Protein AF-A0A1R1C047-F1 (afdb_monomer_lite)

Radius of gyration: 16.3 Å; chains: 1; bounding box: 30×21×50 Å

Sequence (74 aa):
MEEMVMINPDFLFILSHTTNDEAKEMIENNFKSNPAWSSLSAISNDQMYFLPKDKFVLWLLVLMLPNPINIWQT

InterPro domains:
  IPR002491 ABC transporter periplasmic binding domain [PF01497] (1-54)
  IPR002491 ABC transporter periplasmic binding domain [PS50983] (1-74)

Organism: Paenibacillus amylolyticus (NCBI:txid1451)

Structure (mmCIF, N/CA/C/O backbone):
data_AF-A0A1R1C047-F1
#
_entry.id   AF-A0A1R1C047-F1
#
loop_
_atom_site.group_PDB
_atom_site.id
_atom_site.type_symbol
_atom_site.label_atom_id
_atom_site.label_alt_id
_atom_site.label_comp_id
_atom_site.label_asym_id
_atom_site.label_entity_id
_atom_site.label_seq_id
_atom_site.pdbx_PDB_ins_code
_atom_site.Cartn_x
_atom_site.Cartn_y
_atom_site.Cartn_z
_atom_site.occupancy
_atom_site.B_iso_or_equiv
_atom_site.auth_seq_id
_atom_site.auth_comp_id
_atom_site.auth_asym_id
_atom_site.auth_atom_id
_atom_site.pdbx_PDB_model_num
ATOM 1 N N . MET A 1 1 ? -6.765 11.413 -2.823 1.00 82.94 1 MET A N 1
ATOM 2 C CA . MET A 1 1 ? -6.894 10.514 -1.654 1.00 82.94 1 MET A CA 1
ATOM 3 C C . MET A 1 1 ? -8.354 10.250 -1.319 1.00 82.94 1 MET A C 1
ATOM 5 O O . MET A 1 1 ? -8.723 9.093 -1.231 1.00 82.94 1 MET A O 1
ATOM 9 N N . GLU A 1 2 ? -9.182 11.289 -1.188 1.00 83.56 2 GLU A N 1
ATOM 10 C CA . GLU A 1 2 ? -10.614 11.169 -0.852 1.00 83.56 2 GLU A CA 1
ATOM 11 C C . GLU A 1 2 ? -11.381 10.195 -1.764 1.00 83.56 2 GLU A C 1
ATOM 13 O O . GLU A 1 2 ? -12.040 9.286 -1.271 1.00 83.56 2 GLU A O 1
ATOM 18 N N . GLU A 1 3 ? -11.207 10.285 -3.085 1.00 86.69 3 GLU A N 1
ATOM 19 C CA . GLU A 1 3 ? -11.817 9.330 -4.027 1.00 86.69 3 GLU A CA 1
ATOM 20 C C . GLU A 1 3 ? -11.328 7.888 -3.841 1.00 86.69 3 GLU A C 1
ATOM 22 O O . GLU A 1 3 ? -12.108 6.950 -3.960 1.00 86.69 3 GLU A O 1
ATOM 27 N N . MET A 1 4 ? -10.056 7.692 -3.491 1.00 85.69 4 MET A N 1
ATOM 28 C CA . MET A 1 4 ? -9.484 6.359 -3.282 1.00 85.69 4 MET A CA 1
ATOM 29 C C . MET A 1 4 ? -10.053 5.683 -2.032 1.00 85.69 4 MET A C 1
ATOM 31 O O . MET A 1 4 ? -10.245 4.472 -2.028 1.00 85.69 4 MET A O 1
ATOM 35 N N . VAL A 1 5 ? -10.367 6.469 -0.998 1.00 88.88 5 VAL A N 1
ATOM 36 C CA . VAL A 1 5 ? -11.066 5.982 0.199 1.00 88.88 5 VAL A CA 1
ATOM 37 C C . VAL A 1 5 ? -12.512 5.614 -0.125 1.00 88.88 5 VAL A C 1
ATOM 39 O O . VAL A 1 5 ? -12.989 4.594 0.358 1.00 88.88 5 VAL A O 1
ATOM 42 N N . MET A 1 6 ? -13.202 6.395 -0.966 1.00 90.44 6 MET A N 1
ATOM 43 C CA . MET A 1 6 ? -14.570 6.069 -1.394 1.00 90.44 6 MET A CA 1
ATOM 44 C C . MET A 1 6 ? -14.633 4.808 -2.260 1.00 90.44 6 MET A C 1
ATOM 46 O O . MET A 1 6 ? -15.555 4.012 -2.115 1.00 90.44 6 MET A O 1
ATOM 50 N N . ILE A 1 7 ? -13.662 4.630 -3.158 1.00 93.38 7 ILE A N 1
ATOM 51 C CA . ILE A 1 7 ? -13.564 3.442 -4.012 1.00 93.38 7 ILE A CA 1
ATOM 52 C C . ILE A 1 7 ? -13.151 2.216 -3.191 1.00 93.38 7 ILE A C 1
ATOM 54 O O . ILE A 1 7 ? -13.639 1.126 -3.466 1.00 93.38 7 ILE A O 1
ATOM 58 N N . ASN A 1 8 ? -12.273 2.403 -2.197 1.00 92.06 8 ASN A N 1
ATOM 59 C CA . ASN A 1 8 ? -11.710 1.361 -1.337 1.00 92.06 8 ASN A CA 1
ATOM 60 C C . ASN A 1 8 ? -11.236 0.127 -2.133 1.00 92.06 8 ASN A C 1
ATOM 62 O O . ASN A 1 8 ? -11.871 -0.925 -2.078 1.00 92.06 8 ASN A O 1
ATOM 66 N N . PRO A 1 9 ? -10.146 0.250 -2.911 1.00 93.00 9 PRO A N 1
ATOM 67 C CA . PRO A 1 9 ? -9.698 -0.823 -3.786 1.00 93.00 9 PRO A CA 1
ATOM 68 C C . PRO A 1 9 ? -9.293 -2.074 -3.000 1.00 93.00 9 PRO A C 1
ATOM 70 O O . PRO A 1 9 ? -8.725 -1.980 -1.911 1.00 93.00 9 PRO A O 1
ATOM 73 N N . ASP A 1 10 ? -9.501 -3.241 -3.611 1.00 93.88 10 ASP A N 1
ATOM 74 C CA . ASP A 1 10 ? -9.063 -4.529 -3.059 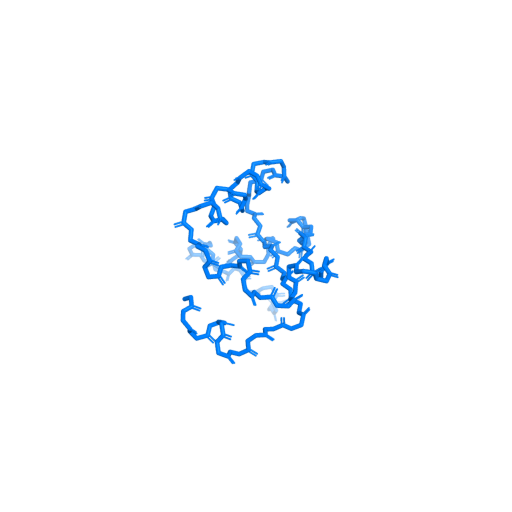1.00 93.88 10 ASP A CA 1
ATOM 75 C C . ASP A 1 10 ? -7.540 -4.718 -3.147 1.00 93.88 10 ASP A C 1
ATOM 77 O O . ASP A 1 10 ? -6.948 -5.398 -2.312 1.00 93.88 10 ASP A O 1
ATOM 81 N N . PHE A 1 11 ? -6.901 -4.094 -4.145 1.00 92.62 11 PHE A N 1
ATOM 82 C CA . PHE A 1 11 ? -5.476 -4.240 -4.444 1.00 92.62 11 PHE A CA 1
ATOM 83 C C . PHE A 1 11 ? -4.811 -2.886 -4.688 1.00 92.62 11 PHE A C 1
ATOM 85 O O . PHE A 1 11 ? -5.353 -2.030 -5.391 1.00 92.62 11 PHE A O 1
ATOM 92 N N . LEU A 1 12 ? -3.592 -2.723 -4.172 1.00 90.94 12 LEU A N 1
ATOM 93 C CA . LEU A 1 12 ? -2.735 -1.572 -4.449 1.00 90.94 12 LEU A CA 1
ATOM 94 C C . LEU A 1 12 ? -1.460 -2.026 -5.160 1.00 90.94 12 LEU A C 1
ATOM 96 O O . LEU A 1 12 ? -0.698 -2.836 -4.638 1.00 90.94 12 LEU A O 1
ATOM 100 N N . PHE A 1 13 ? -1.206 -1.458 -6.338 1.00 89.44 13 PHE A N 1
ATOM 101 C CA . PHE A 1 13 ? 0.024 -1.685 -7.091 1.00 89.44 13 PHE A CA 1
ATOM 102 C C . PHE A 1 13 ? 0.888 -0.433 -7.061 1.00 89.44 13 PHE A C 1
ATOM 104 O O . PHE A 1 13 ? 0.465 0.639 -7.493 1.00 89.44 13 PHE A O 1
ATOM 111 N N . ILE A 1 14 ? 2.110 -0.575 -6.562 1.00 86.38 14 ILE A N 1
ATOM 112 C CA . ILE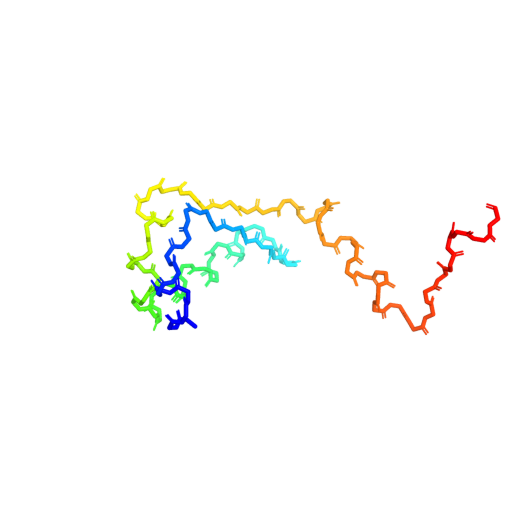 A 1 14 ? 3.058 0.523 -6.423 1.00 86.38 14 ILE A CA 1
ATOM 113 C C . ILE A 1 14 ? 4.138 0.357 -7.475 1.00 86.38 14 ILE A C 1
ATOM 115 O O . ILE A 1 14 ? 4.846 -0.650 -7.514 1.00 86.38 14 ILE A O 1
ATOM 119 N N . LEU A 1 15 ? 4.280 1.379 -8.310 1.00 85.81 15 LEU A N 1
ATOM 120 C CA . LEU A 1 15 ? 5.387 1.505 -9.239 1.00 85.81 15 LEU A CA 1
ATOM 121 C C . LEU A 1 15 ? 6.309 2.610 -8.731 1.00 85.81 15 LEU A C 1
ATOM 123 O O . LEU A 1 15 ? 5.867 3.739 -8.529 1.00 85.81 15 LEU A O 1
ATOM 127 N N . SER A 1 16 ? 7.585 2.287 -8.540 1.00 79.69 16 SER A N 1
ATOM 128 C CA . SER A 1 16 ? 8.611 3.279 -8.235 1.00 79.69 16 SER A CA 1
ATOM 129 C C . SER A 1 16 ? 9.734 3.217 -9.263 1.00 79.69 16 SER A C 1
ATOM 131 O O . SER A 1 16 ? 10.110 2.144 -9.735 1.00 79.69 16 SER A O 1
ATOM 133 N N . HIS A 1 17 ? 10.280 4.387 -9.592 1.00 74.88 17 HIS A N 1
ATOM 134 C CA . HIS A 1 17 ? 11.511 4.519 -10.371 1.00 74.88 17 HIS A CA 1
ATOM 135 C C . HIS A 1 17 ? 12.771 4.318 -9.508 1.00 74.88 17 HIS A C 1
ATOM 137 O O . HIS A 1 17 ? 13.866 4.157 -10.048 1.00 74.88 17 HIS A O 1
ATOM 143 N N . THR A 1 18 ? 12.621 4.338 -8.182 1.00 70.62 18 THR A N 1
ATOM 144 C CA . THR A 1 18 ? 13.699 4.215 -7.191 1.00 70.62 18 THR A CA 1
ATOM 145 C C . THR A 1 18 ? 14.001 2.746 -6.872 1.00 70.62 18 THR A C 1
ATOM 147 O O . THR A 1 18 ? 13.436 1.825 -7.471 1.00 70.62 18 THR A O 1
ATOM 150 N N . THR A 1 19 ? 14.910 2.488 -5.930 1.00 75.69 19 THR A N 1
ATOM 151 C CA . THR A 1 19 ? 15.059 1.138 -5.366 1.00 75.69 19 THR A CA 1
ATOM 152 C C . THR A 1 19 ? 13.814 0.729 -4.568 1.00 75.69 19 THR A C 1
ATOM 154 O O . THR A 1 19 ? 13.034 1.582 -4.138 1.00 75.69 19 THR A O 1
ATOM 157 N N . ASN A 1 20 ? 13.622 -0.581 -4.368 1.00 75.00 20 ASN A 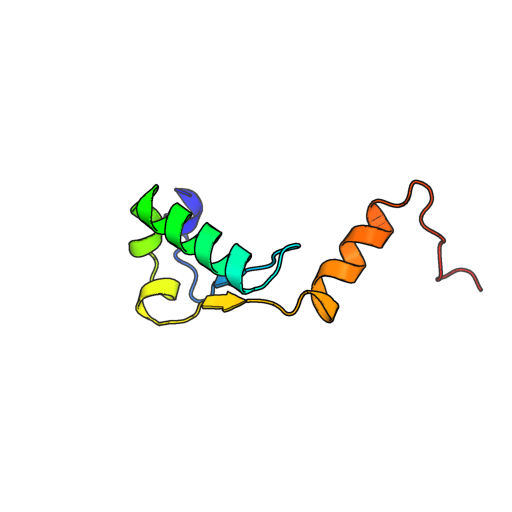N 1
ATOM 158 C CA . ASN A 1 20 ? 12.490 -1.104 -3.592 1.00 75.00 20 ASN A CA 1
ATOM 159 C C . ASN A 1 20 ? 12.500 -0.591 -2.142 1.00 75.00 20 ASN A C 1
ATOM 161 O O . ASN A 1 20 ? 11.435 -0.312 -1.596 1.00 75.00 20 ASN A O 1
ATOM 165 N N . ASP A 1 21 ? 13.684 -0.432 -1.544 1.00 81.62 21 ASP A N 1
ATOM 166 C CA . ASP A 1 21 ? 13.826 0.027 -0.159 1.00 81.62 21 ASP A CA 1
ATOM 167 C C . ASP A 1 21 ? 13.415 1.498 -0.011 1.00 81.62 21 ASP A C 1
ATOM 169 O O . ASP A 1 21 ? 12.596 1.828 0.846 1.00 81.62 21 ASP A O 1
ATOM 173 N N . GLU A 1 22 ? 13.876 2.368 -0.914 1.00 82.81 22 GLU A N 1
ATOM 174 C CA . GLU A 1 22 ? 13.463 3.781 -0.953 1.00 82.81 22 GLU A CA 1
ATOM 175 C C . GLU A 1 22 ? 11.960 3.927 -1.236 1.00 82.81 22 GLU A C 1
ATOM 177 O O . GLU A 1 22 ? 11.282 4.778 -0.659 1.00 82.81 22 GLU A O 1
ATOM 182 N N . ALA A 1 23 ? 11.413 3.073 -2.107 1.00 79.94 23 ALA A N 1
ATOM 183 C CA . ALA A 1 23 ? 9.989 3.071 -2.417 1.00 79.94 23 ALA A CA 1
ATOM 184 C C . ALA A 1 23 ? 9.151 2.690 -1.190 1.00 79.94 23 ALA A C 1
ATOM 186 O O . ALA A 1 23 ? 8.109 3.296 -0.936 1.00 79.94 23 ALA A O 1
ATOM 187 N N . LYS A 1 24 ? 9.617 1.711 -0.412 1.00 82.44 24 LYS A N 1
ATOM 188 C CA . LYS A 1 24 ? 8.967 1.294 0.827 1.00 82.44 24 LYS A CA 1
ATOM 189 C C . LYS A 1 24 ? 9.000 2.405 1.873 1.00 82.44 24 LYS A C 1
ATOM 191 O O . LYS A 1 24 ? 7.959 2.719 2.443 1.00 82.44 24 LYS A O 1
ATOM 196 N N . GLU A 1 25 ? 10.149 3.044 2.072 1.00 87.38 25 GLU A N 1
ATOM 197 C CA . GLU A 1 25 ? 10.278 4.163 3.009 1.00 87.38 25 GLU A CA 1
ATOM 198 C C . GLU A 1 25 ? 9.352 5.332 2.630 1.00 87.38 25 GLU A C 1
ATOM 200 O O . GLU A 1 25 ? 8.669 5.901 3.484 1.00 87.38 25 GLU A O 1
ATOM 205 N N . MET A 1 26 ? 9.253 5.654 1.337 1.00 84.00 26 MET A N 1
ATOM 206 C CA . MET A 1 26 ? 8.334 6.678 0.836 1.00 84.00 26 MET A CA 1
ATOM 207 C C . MET A 1 26 ? 6.869 6.337 1.151 1.00 84.00 26 MET A C 1
ATOM 209 O O . MET A 1 26 ? 6.112 7.207 1.586 1.00 84.00 26 MET A O 1
ATOM 213 N N . ILE A 1 27 ? 6.458 5.083 0.946 1.00 84.31 27 ILE A N 1
ATOM 214 C CA . ILE A 1 27 ? 5.103 4.611 1.265 1.00 84.31 27 ILE A CA 1
ATOM 215 C C . ILE A 1 27 ? 4.837 4.714 2.770 1.00 84.31 27 ILE A C 1
ATOM 217 O O . ILE A 1 27 ? 3.816 5.268 3.173 1.00 84.31 27 ILE A O 1
ATOM 221 N N . GLU A 1 28 ? 5.767 4.255 3.607 1.00 84.94 28 GLU A N 1
ATOM 222 C CA . GLU A 1 28 ? 5.637 4.333 5.065 1.00 84.94 28 GLU A CA 1
ATOM 223 C C . GLU A 1 28 ? 5.520 5.782 5.552 1.00 84.94 28 GLU A C 1
ATOM 225 O O . GLU A 1 28 ? 4.693 6.093 6.413 1.00 84.94 28 GLU A O 1
ATOM 230 N N . ASN A 1 29 ? 6.306 6.693 4.981 1.00 87.31 29 ASN A N 1
ATOM 231 C CA . ASN A 1 29 ? 6.223 8.116 5.295 1.00 87.31 29 ASN A CA 1
ATOM 232 C C . ASN A 1 29 ? 4.886 8.723 4.844 1.00 87.31 29 ASN A C 1
ATOM 234 O O . ASN A 1 29 ? 4.313 9.535 5.570 1.00 87.31 29 ASN A O 1
ATOM 238 N N . ASN A 1 30 ? 4.341 8.286 3.705 1.00 83.25 30 ASN A N 1
ATOM 239 C CA . ASN A 1 30 ? 3.008 8.686 3.249 1.00 83.25 30 ASN A CA 1
ATOM 240 C C . ASN A 1 30 ? 1.883 8.147 4.146 1.00 83.25 30 ASN A C 1
ATOM 242 O O . ASN A 1 30 ? 0.903 8.852 4.386 1.00 83.25 30 ASN A O 1
ATOM 246 N N . PHE A 1 31 ? 2.020 6.936 4.690 1.00 83.75 31 PHE A N 1
ATOM 247 C CA . PHE A 1 31 ? 1.054 6.394 5.651 1.00 83.75 31 PHE A CA 1
ATOM 248 C C . PHE A 1 31 ? 1.080 7.172 6.968 1.00 83.75 31 PHE A C 1
ATOM 250 O O . PHE A 1 31 ? 0.030 7.427 7.554 1.00 83.75 31 PHE A O 1
ATOM 257 N N . LYS A 1 32 ? 2.269 7.590 7.421 1.00 83.00 32 LYS A N 1
ATOM 258 C CA . LYS A 1 32 ? 2.424 8.432 8.618 1.00 83.00 32 LYS A CA 1
ATOM 259 C C . LYS A 1 32 ? 1.857 9.836 8.416 1.00 83.00 32 LYS A C 1
ATOM 261 O O . LYS A 1 32 ? 1.279 10.391 9.346 1.00 83.00 32 LYS A O 1
ATOM 266 N N . SER A 1 33 ? 2.041 10.423 7.233 1.00 86.56 33 SER A N 1
ATOM 267 C CA . SER A 1 33 ? 1.608 11.795 6.949 1.00 86.56 33 SER A CA 1
ATOM 268 C C . SER A 1 33 ? 0.113 11.908 6.651 1.00 86.56 33 SER A C 1
ATOM 270 O O . SER A 1 33 ? -0.468 12.968 6.882 1.00 86.56 33 SER A O 1
ATOM 272 N N . ASN A 1 34 ? -0.526 10.835 6.172 1.00 85.25 34 ASN A N 1
ATOM 273 C CA . ASN A 1 34 ? -1.947 10.831 5.848 1.00 85.25 34 ASN A CA 1
ATOM 274 C C . ASN A 1 34 ? -2.666 9.567 6.376 1.00 85.25 34 ASN A C 1
ATOM 276 O O . ASN A 1 34 ? -2.597 8.505 5.750 1.00 85.25 34 ASN A O 1
ATOM 280 N N . PRO A 1 35 ? -3.445 9.689 7.470 1.00 83.69 35 PRO A N 1
ATOM 281 C CA . PRO A 1 35 ? -4.190 8.576 8.063 1.00 83.69 35 PRO A CA 1
ATOM 282 C C . PRO A 1 35 ? -5.229 7.930 7.139 1.00 83.69 35 PRO A C 1
ATOM 284 O O . PRO A 1 35 ? -5.653 6.811 7.394 1.00 83.69 35 PRO A O 1
ATOM 287 N N . ALA A 1 36 ? -5.641 8.589 6.053 1.00 86.44 36 ALA A N 1
ATOM 288 C CA . ALA A 1 36 ? -6.591 8.018 5.099 1.00 86.44 36 ALA A CA 1
ATOM 289 C C . ALA A 1 36 ? -6.049 6.769 4.381 1.00 86.44 36 ALA A C 1
ATOM 291 O O . ALA A 1 36 ? -6.814 6.018 3.783 1.00 86.44 36 ALA A O 1
ATOM 292 N N . TRP A 1 37 ? -4.731 6.537 4.395 1.00 86.31 37 TRP A N 1
ATOM 293 C CA . TRP A 1 37 ? -4.170 5.311 3.833 1.00 86.31 37 TRP A CA 1
ATOM 294 C C . TRP A 1 37 ? -4.562 4.110 4.681 1.00 86.31 37 TRP A C 1
ATOM 296 O O . TRP A 1 37 ? -5.087 3.141 4.143 1.00 86.31 37 TRP A O 1
ATOM 306 N N . SER A 1 38 ? -4.406 4.191 6.004 1.00 83.88 38 SER A N 1
ATOM 307 C CA . SER A 1 38 ? -4.676 3.060 6.898 1.00 83.88 38 SER A CA 1
ATOM 308 C C . SER A 1 38 ? -6.146 2.636 6.938 1.00 83.88 38 SER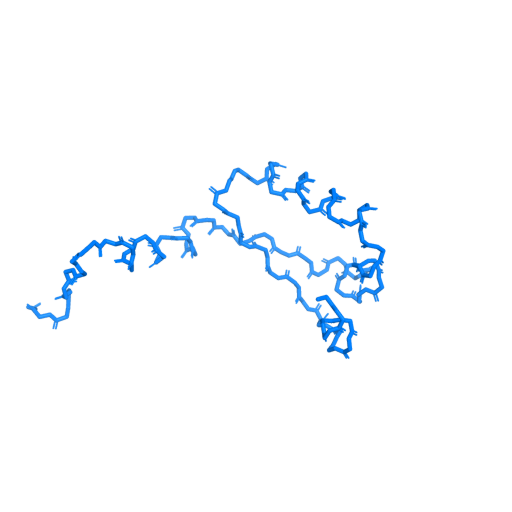 A C 1
ATOM 310 O O . SER A 1 38 ? -6.434 1.532 7.392 1.00 83.88 38 SER A O 1
ATOM 312 N N . SER A 1 39 ? -7.073 3.462 6.438 1.00 87.69 39 SER A N 1
ATOM 313 C CA . SER A 1 39 ? -8.487 3.092 6.313 1.00 87.69 39 SER A CA 1
ATOM 314 C C . SER A 1 39 ? -8.796 2.180 5.120 1.00 87.69 39 SER A C 1
ATOM 316 O O . SER A 1 39 ? -9.922 1.703 5.013 1.00 87.69 39 SER A O 1
ATOM 318 N N . LEU A 1 40 ? -7.844 1.951 4.211 1.00 90.19 40 LEU A N 1
ATOM 319 C CA . LEU A 1 40 ? -8.059 1.129 3.018 1.00 90.19 40 LEU A CA 1
ATOM 320 C C . LEU A 1 40 ? -7.952 -0.360 3.335 1.00 90.19 40 LEU A C 1
ATOM 322 O O . LEU A 1 40 ? -6.970 -0.816 3.927 1.00 90.19 40 LEU A O 1
ATOM 326 N N . SER A 1 41 ? -8.911 -1.137 2.837 1.00 91.38 41 SER A N 1
ATOM 327 C CA . SER A 1 41 ? -8.942 -2.588 3.038 1.00 91.38 41 SER A CA 1
ATOM 328 C C . SER A 1 41 ? -7.742 -3.303 2.413 1.00 91.38 41 SER A C 1
ATOM 330 O O . SER A 1 41 ? -7.250 -4.274 2.984 1.00 91.38 41 SER A O 1
ATOM 332 N N . ALA A 1 42 ? -7.206 -2.802 1.295 1.00 91.31 42 ALA A N 1
ATOM 333 C CA . ALA A 1 42 ? -5.995 -3.357 0.688 1.00 91.31 42 ALA A CA 1
ATOM 334 C C . ALA A 1 42 ? -4.789 -3.358 1.642 1.00 91.31 42 ALA A C 1
ATOM 336 O O . ALA A 1 42 ? -3.968 -4.269 1.587 1.00 91.31 42 ALA A O 1
ATOM 337 N N . ILE A 1 43 ? -4.673 -2.364 2.530 1.00 88.19 43 ILE A N 1
ATOM 338 C CA . ILE A 1 43 ? -3.547 -2.280 3.471 1.00 88.19 43 ILE A CA 1
ATOM 339 C C . ILE A 1 43 ? -3.748 -3.251 4.630 1.00 88.19 43 ILE A C 1
ATOM 341 O O . ILE A 1 43 ? -2.828 -3.988 4.972 1.00 88.19 43 ILE A O 1
ATOM 345 N N . SER A 1 44 ? -4.948 -3.287 5.218 1.00 87.69 44 SER A N 1
ATOM 346 C CA . SER A 1 44 ? -5.242 -4.206 6.324 1.00 87.69 44 SER A CA 1
ATOM 347 C C . SER A 1 44 ? -5.159 -5.676 5.910 1.00 87.69 44 SER A C 1
ATOM 349 O O . SER A 1 44 ? -4.849 -6.526 6.739 1.00 87.69 44 SER A O 1
ATOM 351 N N . ASN A 1 45 ? -5.418 -5.968 4.633 1.00 92.56 45 ASN A N 1
ATOM 352 C CA . ASN A 1 45 ? -5.415 -7.320 4.075 1.00 92.56 45 ASN A CA 1
ATOM 353 C C . ASN A 1 45 ? -4.077 -7.709 3.417 1.00 92.56 45 ASN A C 1
ATOM 355 O O . ASN A 1 45 ? -4.016 -8.744 2.753 1.00 92.56 45 ASN A O 1
ATOM 359 N N . ASP A 1 46 ? -3.030 -6.891 3.563 1.00 89.25 46 ASP A N 1
ATOM 360 C CA . ASP A 1 46 ? -1.700 -7.118 2.974 1.00 89.25 46 ASP A CA 1
ATOM 361 C C . ASP A 1 46 ? -1.727 -7.320 1.439 1.00 89.25 46 ASP A C 1
ATOM 363 O O . ASP A 1 46 ? -0.975 -8.102 0.864 1.00 89.25 46 ASP A O 1
ATOM 367 N N . GLN A 1 47 ? -2.630 -6.613 0.749 1.00 93.75 47 GLN A N 1
ATOM 368 C CA . GLN A 1 47 ? -2.828 -6.666 -0.708 1.00 93.75 47 GLN A CA 1
ATOM 369 C C . GLN A 1 47 ? -2.105 -5.513 -1.420 1.00 93.75 47 GLN A C 1
ATOM 371 O O . GLN A 1 47 ? -2.653 -4.838 -2.299 1.00 93.75 47 GLN A O 1
ATOM 376 N N . MET A 1 48 ? -0.861 -5.264 -1.015 1.00 89.38 48 MET A N 1
ATOM 377 C CA . MET A 1 48 ? -0.016 -4.204 -1.555 1.00 89.38 48 MET A CA 1
ATOM 378 C C . MET A 1 48 ? 1.195 -4.805 -2.263 1.00 89.38 48 MET A C 1
ATOM 380 O O . MET A 1 48 ? 2.002 -5.510 -1.660 1.00 89.38 48 MET A O 1
ATOM 384 N N . TYR A 1 49 ? 1.349 -4.495 -3.547 1.00 89.38 49 TYR A N 1
ATOM 385 C CA . TYR A 1 49 ? 2.345 -5.130 -4.399 1.00 89.38 49 TYR A CA 1
ATOM 386 C C . TYR A 1 49 ? 3.246 -4.099 -5.064 1.00 89.38 49 TYR A C 1
ATOM 388 O O . TYR A 1 49 ? 2.787 -3.231 -5.807 1.00 89.38 49 TYR A O 1
ATOM 396 N N . PHE A 1 50 ? 4.553 -4.237 -4.847 1.00 86.12 50 PHE A N 1
ATOM 397 C CA . PHE A 1 50 ? 5.554 -3.480 -5.588 1.00 86.12 50 PHE A CA 1
ATOM 398 C C . PHE A 1 50 ? 5.789 -4.137 -6.942 1.00 86.12 50 PHE A C 1
ATOM 400 O O . PHE A 1 50 ? 6.179 -5.305 -7.035 1.00 86.12 50 PHE A O 1
ATOM 407 N N . LEU A 1 51 ? 5.544 -3.384 -8.007 1.00 86.75 51 LEU A N 1
ATOM 408 C CA . LEU A 1 51 ? 5.741 -3.872 -9.360 1.00 86.75 51 LEU A CA 1
ATOM 409 C C . LEU A 1 51 ? 7.235 -3.847 -9.726 1.00 86.75 51 LEU A C 1
ATOM 411 O O . LEU A 1 51 ? 7.903 -2.833 -9.508 1.00 86.75 51 LEU A O 1
ATOM 415 N N . PRO A 1 52 ? 7.774 -4.924 -10.334 1.00 81.44 52 PRO A N 1
ATOM 416 C CA . PRO A 1 52 ? 9.159 -4.956 -10.787 1.00 81.44 52 PRO A CA 1
ATOM 417 C C . PRO A 1 52 ? 9.434 -3.866 -11.828 1.00 81.44 52 PRO A C 1
ATOM 419 O O . PRO A 1 52 ? 8.893 -3.899 -12.940 1.00 81.44 52 PRO A O 1
ATOM 422 N N . LYS A 1 53 ? 10.321 -2.923 -11.502 1.00 73.38 53 LYS A N 1
ATOM 423 C CA . LYS A 1 53 ? 10.644 -1.793 -12.386 1.00 73.38 53 LYS A CA 1
ATOM 424 C C . LYS A 1 53 ? 11.106 -2.230 -13.781 1.00 73.38 53 LYS A C 1
ATOM 426 O O . LYS A 1 53 ? 10.697 -1.638 -14.775 1.00 73.38 53 LYS A O 1
ATOM 431 N N . ASP A 1 54 ? 11.843 -3.334 -13.871 1.00 72.56 54 ASP A N 1
ATOM 432 C CA . ASP A 1 54 ? 12.413 -3.835 -15.128 1.00 72.56 54 ASP A CA 1
ATOM 433 C C . ASP A 1 54 ? 11.351 -4.313 -16.135 1.00 72.56 54 ASP A C 1
ATOM 435 O O . ASP A 1 54 ? 11.646 -4.494 -17.311 1.00 72.56 54 ASP A O 1
ATOM 439 N N . LYS A 1 55 ? 10.101 -4.514 -15.700 1.00 72.00 55 LYS A N 1
ATOM 440 C CA . LYS A 1 55 ? 8.992 -4.919 -16.579 1.00 72.00 55 LYS A CA 1
ATOM 441 C C . LYS A 1 55 ? 7.988 -3.798 -16.831 1.00 72.00 55 LYS A C 1
ATOM 443 O O . LYS A 1 55 ? 7.360 -3.778 -17.886 1.00 72.00 55 LYS A O 1
ATOM 448 N N . PHE A 1 56 ? 7.851 -2.869 -15.886 1.00 72.06 56 PHE A N 1
ATOM 449 C CA . PHE A 1 56 ? 6.760 -1.891 -15.879 1.00 72.06 56 PHE A CA 1
ATOM 450 C C . PHE A 1 56 ? 7.218 -0.427 -16.001 1.00 72.06 56 PHE A C 1
ATOM 452 O O . PHE A 1 56 ? 6.416 0.416 -16.384 1.00 72.06 56 PHE A O 1
ATOM 459 N N . VAL A 1 57 ? 8.495 -0.107 -15.751 1.00 64.12 57 VAL A N 1
ATOM 460 C CA . VAL A 1 57 ? 9.039 1.261 -15.911 1.00 64.12 57 VAL A CA 1
ATOM 461 C C . VAL A 1 57 ? 9.582 1.509 -17.323 1.00 64.12 57 VAL A C 1
ATOM 463 O O . VAL A 1 57 ? 9.516 2.631 -17.823 1.00 64.12 57 VAL A O 1
ATOM 466 N N . LEU A 1 58 ? 10.074 0.465 -17.998 1.00 62.59 58 LEU A N 1
ATOM 467 C CA . LEU A 1 58 ? 10.736 0.559 -19.309 1.00 62.59 58 LEU A CA 1
ATOM 468 C C . LEU A 1 58 ? 9.864 1.193 -20.408 1.00 62.59 58 LEU A C 1
ATOM 470 O O . LEU A 1 58 ? 10.381 1.908 -21.263 1.00 62.59 58 LEU A O 1
ATOM 474 N N . TRP A 1 59 ? 8.545 1.003 -20.350 1.00 59.94 59 TRP A N 1
ATOM 475 C CA . TRP A 1 59 ? 7.608 1.575 -21.323 1.00 59.94 59 TRP A CA 1
ATOM 476 C C . TRP A 1 59 ? 7.442 3.096 -21.195 1.00 59.94 59 TRP A C 1
ATOM 478 O O . TRP A 1 59 ? 7.151 3.762 -22.186 1.00 59.94 59 TRP A O 1
ATOM 488 N N . LEU A 1 60 ? 7.676 3.670 -20.009 1.00 60.19 60 LEU A N 1
ATOM 489 C CA . LEU A 1 60 ? 7.506 5.108 -19.784 1.00 60.19 60 LEU A CA 1
ATOM 490 C C . LEU A 1 60 ? 8.656 5.932 -20.390 1.00 60.19 60 LEU A C 1
ATOM 492 O O . LEU A 1 60 ? 8.431 7.033 -20.887 1.00 60.19 60 LEU A O 1
ATOM 496 N N . LEU A 1 61 ? 9.876 5.383 -20.409 1.00 60.16 61 LEU A N 1
ATOM 497 C CA . LEU A 1 61 ? 11.053 6.042 -20.991 1.00 60.16 61 LEU A CA 1
ATOM 498 C C . LEU A 1 61 ? 10.919 6.249 -22.505 1.00 60.16 61 LEU A C 1
ATOM 500 O O . LEU A 1 61 ? 11.370 7.269 -23.018 1.00 60.16 61 LEU A O 1
ATOM 504 N N . VAL A 1 62 ? 10.255 5.331 -23.214 1.00 59.88 62 VAL A N 1
ATOM 505 C CA . VAL A 1 62 ? 10.054 5.419 -24.672 1.00 59.88 62 VAL A CA 1
ATOM 506 C C . VAL A 1 62 ? 9.162 6.606 -25.052 1.00 59.88 62 VAL A C 1
ATOM 508 O O . VAL A 1 62 ? 9.393 7.236 -26.080 1.00 59.88 62 VAL A O 1
ATOM 511 N N . LEU A 1 63 ? 8.187 6.959 -24.206 1.00 61.06 63 LEU A N 1
ATOM 512 C CA . LEU A 1 63 ? 7.296 8.107 -24.421 1.00 61.06 63 LEU A CA 1
ATOM 513 C C . LEU A 1 63 ? 7.946 9.455 -24.077 1.00 61.06 63 LEU A C 1
ATOM 515 O O . LEU A 1 63 ? 7.471 10.493 -24.527 1.00 61.06 63 LEU A O 1
ATOM 519 N N . MET A 1 64 ? 9.021 9.444 -23.283 1.00 64.25 64 MET A N 1
ATOM 520 C CA . MET A 1 64 ? 9.791 10.642 -22.928 1.00 64.25 64 MET A CA 1
ATOM 521 C C . MET A 1 64 ? 10.943 10.921 -23.903 1.00 64.25 64 MET A C 1
ATOM 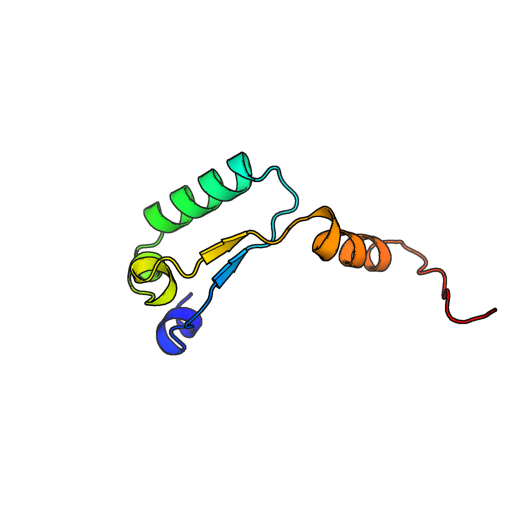523 O O . MET A 1 64 ? 11.604 11.954 -23.788 1.00 64.25 64 MET A O 1
ATOM 527 N N . LEU A 1 65 ? 11.193 10.032 -24.872 1.00 65.88 65 LEU A N 1
ATOM 528 C CA . LEU A 1 65 ? 12.129 10.320 -25.950 1.00 65.88 65 LEU A CA 1
ATOM 529 C C . LEU A 1 65 ? 11.524 11.398 -26.862 1.00 65.88 65 LEU A C 1
ATOM 531 O O . LEU A 1 6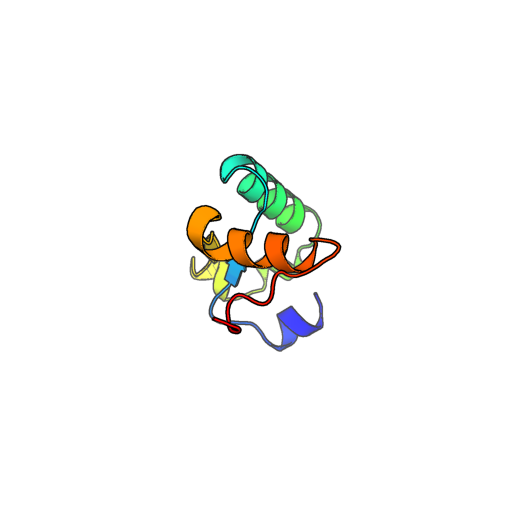5 ? 10.385 11.253 -27.304 1.00 65.88 65 LEU A O 1
ATOM 535 N N . PRO A 1 66 ? 12.286 12.447 -27.220 1.00 66.00 66 PRO A N 1
ATOM 536 C CA . PRO A 1 66 ? 11.798 13.537 -28.067 1.00 66.00 66 PRO A CA 1
ATOM 537 C C . PRO A 1 66 ? 11.419 13.090 -29.490 1.00 66.00 66 PRO A C 1
ATOM 539 O O . PRO A 1 66 ? 10.934 13.899 -30.275 1.00 66.00 66 PRO A O 1
ATOM 542 N N . ASN A 1 67 ? 11.648 11.819 -29.839 1.00 60.00 67 ASN A N 1
ATOM 543 C CA . ASN A 1 67 ? 11.266 11.239 -31.115 1.00 60.00 67 ASN A CA 1
ATOM 544 C C . ASN A 1 67 ? 10.990 9.731 -30.930 1.00 60.00 67 ASN A C 1
ATOM 546 O O . ASN A 1 67 ? 11.941 8.941 -30.933 1.00 60.00 67 ASN A O 1
ATOM 550 N N . PRO A 1 68 ? 9.736 9.304 -30.693 1.00 54.25 68 PRO A N 1
ATOM 551 C CA . PRO A 1 68 ? 9.428 7.888 -30.558 1.00 54.25 68 PRO A CA 1
ATOM 552 C C . PRO A 1 68 ? 9.682 7.207 -31.907 1.00 54.25 68 PRO A C 1
ATOM 554 O O . PRO A 1 68 ? 8.950 7.413 -32.874 1.00 54.25 68 PRO A O 1
ATOM 557 N N . ILE A 1 69 ? 10.754 6.413 -31.980 1.00 62.03 69 ILE A N 1
ATOM 558 C CA . ILE A 1 69 ? 11.038 5.560 -33.135 1.00 62.03 69 ILE A CA 1
ATOM 559 C C . ILE A 1 69 ? 9.843 4.620 -33.279 1.00 62.03 69 ILE A C 1
ATOM 561 O O . ILE A 1 69 ? 9.576 3.794 -32.406 1.00 62.03 69 ILE A O 1
ATOM 565 N N . ASN A 1 70 ? 9.090 4.786 -34.363 1.00 58.97 70 ASN A N 1
ATOM 566 C CA . ASN A 1 70 ? 7.917 3.981 -34.649 1.00 58.97 70 ASN A CA 1
ATOM 567 C C . ASN A 1 70 ? 8.380 2.586 -35.095 1.00 58.97 70 ASN A C 1
ATOM 569 O O . ASN A 1 70 ? 8.547 2.319 -36.280 1.00 58.97 70 ASN A O 1
ATOM 573 N N . ILE A 1 71 ? 8.619 1.700 -34.127 1.00 57.03 71 ILE A N 1
ATOM 574 C CA . ILE A 1 71 ? 9.079 0.315 -34.339 1.00 57.03 71 ILE A CA 1
ATOM 575 C C . ILE A 1 71 ? 8.032 -0.590 -35.017 1.00 57.03 71 ILE A C 1
ATOM 577 O O . ILE A 1 71 ? 8.252 -1.785 -35.161 1.00 57.03 71 ILE A O 1
ATOM 581 N N . TRP A 1 72 ? 6.904 -0.022 -35.453 1.00 49.06 72 TRP A N 1
ATOM 582 C CA . TRP A 1 72 ? 5.864 -0.692 -36.239 1.00 49.06 72 TRP A CA 1
ATOM 583 C C . TRP A 1 72 ? 5.947 -0.389 -37.743 1.00 49.06 72 TRP A C 1
ATOM 585 O O . TRP A 1 72 ? 5.036 -0.739 -38.490 1.00 49.06 72 TRP A O 1
ATOM 595 N N . GLN A 1 73 ? 7.015 0.268 -38.201 1.00 49.97 73 GLN A N 1
ATOM 596 C CA . GLN A 1 73 ? 7.274 0.533 -39.617 1.00 49.97 73 GLN A CA 1
ATOM 597 C C . GLN A 1 73 ? 8.607 -0.072 -40.079 1.00 49.97 73 GLN A C 1
ATOM 599 O O . GLN A 1 73 ? 9.489 0.676 -40.475 1.00 49.97 73 GLN A O 1
ATOM 604 N N . THR A 1 74 ? 8.750 -1.400 -40.031 1.00 49.69 74 THR A N 1
ATOM 605 C CA . THR A 1 74 ? 9.529 -2.234 -40.982 1.00 49.69 74 THR A CA 1
ATOM 606 C C . THR A 1 74 ? 9.303 -3.703 -40.676 1.00 49.69 74 THR A C 1
ATOM 608 O O . THR A 1 74 ? 9.495 -4.066 -39.494 1.00 49.69 74 THR A O 1
#

pLDDT: mean 78.77, std 12.52, range [49.06, 93.88]

Secondary structure (DSSP, 8-state):
-HHHHHH--S-EEE--SS-HHHHHHHHHHHHHH-TTTTT-HHHHTT-EEEPPHHHHTHHHHHHTSSS---TT--

Foldseek 3Di:
DVVCLVVLDLAAEDEDPDDPVVSVVVVVVVCVVDVSVVSRNCVVVVRYYYDDCVVPVVVVVLVVPPDNPPPVPD